Protein 5H9C (pdb70)

Foldseek 3Di:
DVVQLVVLVVVLVVVVVVVVVVVVVLVVVLVVLVVVQVVCVVVVHHLVVDPPSVDSDDDDPPPVVVVVSVVSCVVRVD

InterPro domains:
  IPR005166 Rous sarcoma virus, Gp95, envelope protein [PF03708] (157-402)
  IPR018154 TLV/ENV coat polyprotein [PF00429] (461-571)
  IPR018154 TLV/ENV coat polyprotein [PTHR10424] (265-581)

Solvent-accessible surface area: 6116 Å² total; per-residue (Å²): 161,79,188,56,79,35,76,27,70,133,65,3,68,114,55,14,99,88,36,96,88,71,75,69,107,47,110,45,62,48,107,92,42,35,52,76,24,147,114,31,124,86,142,69,94,20,38,134,76,65,97,43,24,66,50,95,93,68,90,86,114,40,125,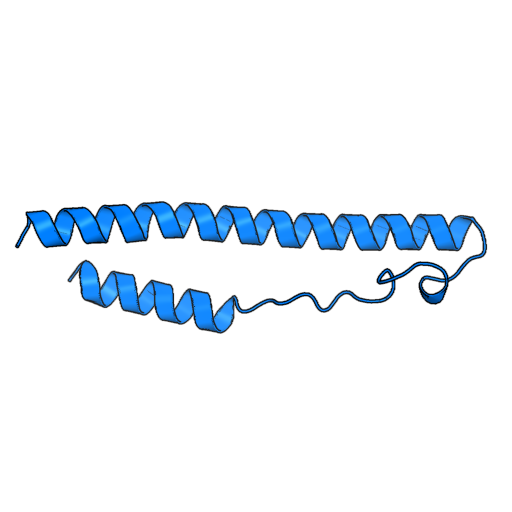44,70,92,124,129,22,87,118,67,70,101,160,31,64,114

Structure (mmCIF, N/CA/C/O backbone):
data_5H9C
#
_entry.id   5H9C
#
_cell.length_a   42.800
_cell.length_b   42.800
_cell.length_c   119.428
_cell.angle_alpha   90.00
_cell.angle_beta   90.00
_cell.angle_gamma   120.00
#
_symmetry.space_group_name_H-M   'H 3'
#
loop_
_entity.id
_entity.type
_entity.pdbx_description
1 polymer 'Envelope glycoprotein gp95'
2 non-polymer 'CHLORIDE ION'
3 water water
#
loop_
_atom_site.group_PDB
_atom_site.id
_atom_site.type_symbol
_atom_site.label_atom_id
_atom_site.label_alt_id
_atom_site.label_comp_id
_atom_site.label_asym_id
_atom_site.label_entity_id
_atom_site.label_seq_id
_atom_site.pdbx_PDB_ins_code
_atom_site.Cartn_x
_atom_site.Cartn_y
_atom_site.Cartn_z
_atom_site.occupancy
_atom_site.B_iso_or_equiv
_atom_site.auth_seq_id
_atom_site.auth_comp_id
_atom_site.auth_asym_id
_atom_site.auth_atom_id
_atom_site.pdbx_PDB_model_num
ATOM 1 N N . ASN A 1 17 ? 27.378 35.163 32.440 1.00 62.21 -6 ASN A N 1
ATOM 2 C CA . ASN A 1 17 ? 26.938 33.909 33.006 1.00 68.62 -6 ASN A CA 1
ATOM 3 C C . ASN A 1 17 ? 27.793 33.535 34.169 1.00 69.30 -6 ASN A C 1
ATOM 4 O O . ASN A 1 17 ? 27.313 33.171 35.213 1.00 63.83 -6 ASN A O 1
ATOM 14 N N . LEU A 1 18 ? 29.085 33.586 33.960 1.00 71.68 -5 LEU A N 1
ATOM 15 C CA . LEU A 1 18 ? 30.020 33.221 35.025 1.00 77.31 -5 LEU A CA 1
ATOM 16 C C . LEU A 1 18 ? 30.086 34.340 36.032 1.00 67.61 -5 LEU A C 1
ATOM 17 O O . LEU A 1 18 ? 30.395 34.128 37.207 1.00 60.12 -5 LEU A O 1
ATOM 21 N N . TYR A 1 19 ? 29.830 35.547 35.546 1.00 57.77 -4 TYR A N 1
ATOM 22 C CA . TYR A 1 19 ? 29.700 36.696 36.414 1.00 59.88 -4 TYR A CA 1
ATOM 23 C C . TYR A 1 19 ? 28.487 36.498 37.331 1.00 51.22 -4 TYR A C 1
ATOM 24 O O . TYR A 1 19 ? 28.554 36.702 38.557 1.00 44.73 -4 TYR A O 1
ATOM 41 N N . PHE A 1 20 ? 27.372 36.097 36.726 1.00 42.95 -3 PHE A N 1
ATOM 42 C CA . PHE A 1 20 ? 26.184 35.765 37.500 1.00 44.20 -3 PHE A CA 1
ATOM 43 C C . PHE A 1 20 ? 26.544 34.662 38.486 1.00 39.01 -3 PHE A C 1
ATOM 44 O O . PHE A 1 20 ? 26.324 34.812 39.686 1.00 37.20 -3 PHE A O 1
ATOM 49 N N . GLN A 1 21 ? 27.154 33.580 37.999 1.00 41.55 -2 GLN A N 1
ATOM 50 C CA . GLN A 1 21 ? 27.502 32.450 38.872 1.00 40.72 -2 GLN A CA 1
ATOM 51 C C . GLN A 1 21 ? 28.424 32.888 40.016 1.00 41.46 -2 GLN A C 1
ATOM 52 O O . GLN A 1 21 ? 28.280 32.425 41.147 1.00 38.70 -2 GLN A O 1
ATOM 66 N N . GLY A 1 22 ? 29.352 33.797 39.721 1.00 40.34 -1 GLY A N 1
ATOM 67 C CA . GLY A 1 22 ? 30.246 34.342 40.730 1.00 44.30 -1 GLY A CA 1
ATOM 68 C C . GLY A 1 22 ? 29.518 35.129 41.806 1.00 37.76 -1 GLY A C 1
ATOM 69 O O . GLY A 1 22 ? 29.807 34.967 42.997 1.00 37.12 -1 GLY A O 1
ATOM 73 N N . THR A 1 23 ? 28.594 36.001 41.398 1.00 34.80 0 THR A N 1
ATOM 74 C CA . THR A 1 23 ? 27.755 36.701 42.367 1.00 39.20 0 THR A CA 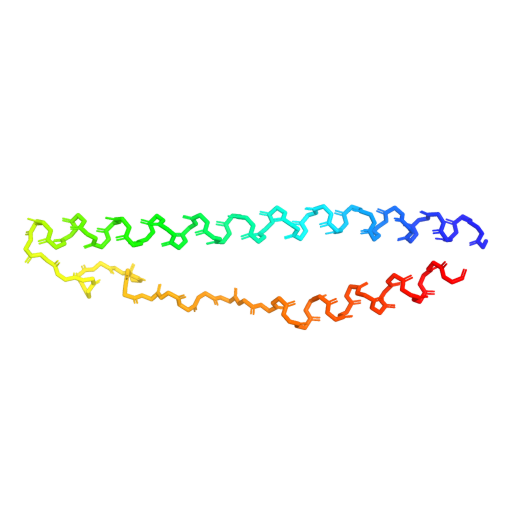1
ATOM 75 C C . THR A 1 23 ? 27.017 35.721 43.267 1.00 30.36 0 THR A C 1
ATOM 76 O O . THR A 1 23 ? 26.994 35.870 44.486 1.00 31.53 0 THR A O 1
ATOM 87 N N . ALA A 1 24 ? 26.399 34.719 42.653 1.00 30.98 455 ALA A N 1
ATOM 88 C CA . ALA A 1 24 ? 25.542 33.800 43.398 1.00 32.08 455 ALA A CA 1
ATOM 89 C C . ALA A 1 24 ? 26.355 32.960 44.384 1.00 33.15 455 ALA A C 1
ATOM 90 O O . ALA A 1 24 ? 25.929 32.673 45.522 1.00 28.33 455 ALA A O 1
ATOM 97 N N . ASN A 1 25 ? 27.549 32.586 43.984 1.00 30.56 456 ASN A N 1
ATOM 98 C CA . ASN A 1 25 ? 28.397 31.785 44.828 1.00 30.56 456 ASN A CA 1
ATOM 99 C C . ASN A 1 25 ? 28.959 32.562 45.991 1.00 27.43 456 ASN A C 1
ATOM 100 O O . ASN A 1 25 ? 29.090 32.051 47.051 1.00 26.24 456 ASN A O 1
ATOM 111 N N . LEU A 1 26 ? 29.310 33.799 45.774 1.00 28.66 457 LEU A N 1
ATOM 112 C CA . LEU A 1 26 ? 29.690 34.663 46.889 1.00 28.50 457 LEU A CA 1
ATOM 113 C C . LEU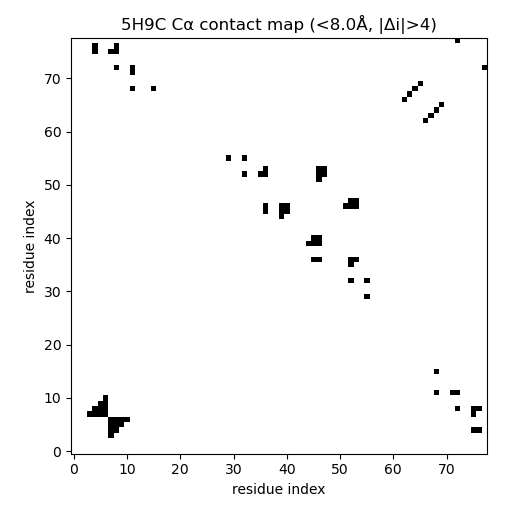 A 1 26 ? 28.551 34.770 47.897 1.00 26.67 457 LEU A C 1
ATOM 114 O O . LEU A 1 26 ? 28.766 34.732 49.123 1.00 30.71 457 LEU A O 1
ATOM 130 N N . THR A 1 27 ? 27.332 34.904 47.377 1.00 25.73 458 THR A N 1
ATOM 131 C CA . THR A 1 27 ? 26.159 35.010 48.225 1.00 26.51 458 THR A CA 1
ATOM 132 C C . THR A 1 27 ? 25.930 33.735 49.036 1.00 23.74 458 THR A C 1
ATOM 133 O O . THR A 1 27 ? 25.719 33.816 50.257 1.00 23.30 458 THR A O 1
ATOM 144 N N . THR A 1 28 ? 25.965 32.558 48.402 1.00 28.75 459 THR A N 1
ATOM 145 C CA . THR A 1 28 ? 25.808 31.338 49.210 1.00 26.06 459 THR A CA 1
ATOM 146 C C . THR A 1 28 ? 26.944 31.183 50.236 1.00 26.19 459 THR A C 1
ATOM 147 O O . THR A 1 28 ? 26.709 30.796 51.402 1.00 25.86 459 THR A O 1
ATOM 157 N N . SER A 1 29 ? 28.173 31.518 49.844 1.00 25.79 460 SER A N 1
ATOM 158 C CA . SER A 1 29 ? 29.319 31.394 50.762 1.00 24.88 460 SER A CA 1
ATOM 159 C C . SER A 1 29 ? 29.142 32.249 52.022 1.00 27.37 460 SER A C 1
ATOM 160 O O . SER A 1 29 ? 29.267 31.772 53.191 1.00 28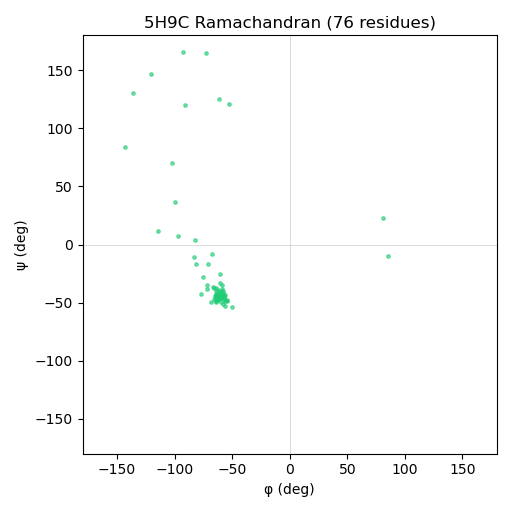.97 460 SER A O 1
ATOM 168 N N . LEU A 1 30 ? 28.802 33.510 51.775 1.00 27.01 461 LEU A N 1
ATOM 169 C CA . LEU A 1 30 ? 28.564 34.456 52.847 1.00 26.65 461 LEU A CA 1
ATOM 170 C C . LEU A 1 30 ? 27.379 34.028 53.724 1.00 31.69 461 LEU A C 1
ATOM 171 O O . LEU A 1 30 ? 27.462 34.045 54.972 1.00 29.15 461 LEU A O 1
ATOM 187 N N . LEU A 1 31 ? 26.278 33.646 53.077 1.00 28.66 462 LEU A N 1
ATOM 188 C CA . LEU A 1 31 ? 25.100 33.192 53.817 1.00 28.29 462 LEU A CA 1
ATOM 189 C C . LEU A 1 31 ? 25.403 31.975 54.689 1.00 31.70 462 LEU A C 1
ATOM 190 O O . LEU A 1 31 ? 24.917 31.887 55.824 1.00 28.19 462 LEU A O 1
ATOM 206 N N . GLY A 1 32 ? 26.197 31.039 54.180 1.00 33.50 463 GLY A N 1
ATOM 207 C CA . GLY A 1 32 ? 26.588 29.884 54.978 1.00 32.79 463 GLY A CA 1
ATOM 208 C C . GLY A 1 32 ? 27.251 30.317 56.282 1.00 31.76 463 GLY A C 1
ATOM 209 O O . GLY A 1 32 ? 26.853 29.885 57.410 1.00 32.87 463 GLY A O 1
ATOM 213 N N . ASP A 1 33 ? 28.266 31.175 56.142 1.00 29.26 464 ASP A N 1
ATOM 214 C CA . ASP A 1 33 ? 28.922 31.720 57.344 1.00 29.17 464 ASP A CA 1
ATOM 215 C C . ASP A 1 33 ? 27.917 32.396 58.305 1.00 27.09 464 ASP A C 1
ATOM 216 O O . ASP A 1 33 ? 27.891 32.134 59.532 1.00 32.70 464 ASP A O 1
ATOM 225 N N . LEU A 1 34 ? 27.073 33.250 57.750 1.00 24.12 465 LEU A N 1
ATOM 226 C CA . LEU A 1 34 ? 26.135 33.998 58.564 1.00 26.88 465 LEU A CA 1
ATOM 227 C C . LEU A 1 34 ? 25.136 33.092 59.317 1.00 27.26 465 LEU A C 1
ATOM 228 O O . LEU A 1 34 ? 24.844 33.322 60.503 1.00 29.82 465 LEU A O 1
ATOM 244 N N . LEU A 1 35 ? 24.612 32.075 58.631 1.00 27.35 466 LEU A N 1
ATOM 245 C CA . LEU A 1 35 ? 23.684 31.129 59.251 1.00 28.07 466 LEU A CA 1
ATOM 246 C C . LEU A 1 35 ? 24.354 30.429 60.431 1.00 27.95 466 LEU A C 1
ATOM 247 O O . LEU A 1 35 ? 23.756 30.315 61.524 1.00 26.67 466 LEU A O 1
ATOM 263 N N . ASP A 1 36 ? 25.588 29.965 60.246 1.00 29.18 467 ASP A N 1
ATOM 264 C CA . ASP A 1 36 ? 26.293 29.361 61.381 1.00 33.62 467 ASP A CA 1
ATOM 265 C C . ASP A 1 36 ? 26.439 30.332 62.560 1.00 35.71 467 ASP A C 1
ATOM 266 O O . ASP A 1 36 ? 26.187 29.958 63.724 1.00 32.18 467 ASP A O 1
ATOM 275 N N . ASP A 1 37 ? 26.844 31.570 62.278 1.00 26.65 468 ASP A N 1
ATOM 276 C CA . ASP A 1 37 ? 26.913 32.589 63.350 1.00 30.72 468 ASP A CA 1
ATOM 277 C C . ASP A 1 37 ? 25.559 32.821 64.073 1.00 25.42 468 ASP A C 1
ATOM 278 O O . ASP A 1 37 ? 25.488 32.917 65.332 1.00 24.50 468 ASP A O 1
ATOM 287 N N . VAL A 1 38 ? 24.474 32.919 63.313 1.00 22.89 469 VAL A N 1
ATOM 288 C CA . VAL A 1 38 ? 23.157 33.123 63.915 1.00 25.78 469 VAL A CA 1
ATOM 289 C C . VAL A 1 38 ? 22.770 31.909 64.780 1.00 25.23 469 VAL A C 1
ATOM 290 O O . VAL A 1 38 ? 22.279 32.073 65.918 1.00 25.39 469 VAL A O 1
ATOM 303 N N . THR A 1 39 ? 23.036 30.698 64.285 1.00 24.48 470 THR A N 1
ATOM 304 C CA . THR A 1 39 ? 22.782 29.492 65.084 1.00 23.72 470 THR A CA 1
ATOM 305 C C . THR A 1 39 ? 23.516 29.551 66.419 1.00 22.86 470 THR A C 1
ATOM 306 O O . THR A 1 39 ? 22.936 29.306 67.502 1.00 30.59 470 THR A O 1
ATOM 317 N N . SER A 1 40 ? 24.795 29.880 66.331 1.00 24.56 471 SER A N 1
ATOM 318 C CA . SER A 1 40 ? 25.623 30.049 67.518 1.00 25.88 471 SER A CA 1
ATOM 319 C C . SER A 1 40 ? 25.042 31.061 68.531 1.00 24.90 471 SER A C 1
ATOM 320 O O . SER A 1 40 ? 24.969 30.811 69.769 1.00 25.14 471 SER A O 1
ATOM 328 N N . ILE A 1 41 ? 24.632 32.214 68.013 1.00 19.66 472 ILE A N 1
ATOM 329 C CA . ILE A 1 41 ? 24.045 33.243 68.871 1.00 19.91 472 ILE A CA 1
ATOM 330 C C . ILE A 1 41 ? 22.746 32.769 69.552 1.00 23.71 472 ILE A C 1
ATOM 331 O O . ILE A 1 41 ? 22.613 32.934 70.777 1.00 22.97 472 ILE A O 1
ATOM 347 N N . ARG A 1 42 ? 21.818 32.162 68.800 1.00 22.05 473 ARG A N 1
ATOM 348 C CA . ARG A 1 42 ? 20.582 31.651 69.429 1.00 21.85 473 ARG A CA 1
ATOM 349 C C . ARG A 1 42 ? 20.890 30.658 70.553 1.00 20.81 473 ARG A C 1
ATOM 350 O O . ARG A 1 42 ? 20.295 30.721 71.656 1.00 25.64 473 ARG A O 1
ATOM 371 N N . HIS A 1 43 ? 21.823 29.747 70.281 1.00 23.71 474 HIS A N 1
ATOM 372 C CA . HIS A 1 43 ? 22.290 28.796 71.284 1.00 26.72 474 HIS A CA 1
ATOM 373 C C . HIS A 1 43 ? 22.670 29.507 72.582 1.00 23.55 474 HIS A C 1
ATOM 374 O O . HIS A 1 43 ? 22.189 29.171 73.705 1.00 22.09 474 HIS A O 1
ATOM 389 N N . ALA A 1 44 ? 23.539 30.502 72.418 1.00 22.42 475 ALA A N 1
ATOM 390 C CA . ALA A 1 44 ? 24.037 31.283 73.543 1.00 20.79 475 ALA A CA 1
ATOM 391 C C . ALA A 1 44 ? 22.936 32.023 74.327 1.00 23.42 475 ALA A C 1
ATOM 392 O O . ALA A 1 44 ? 22.966 32.034 75.578 1.00 20.81 475 ALA A O 1
ATOM 399 N N . VAL A 1 45 ? 21.994 32.632 73.602 1.00 21.47 476 VAL A N 1
ATOM 400 C CA . VAL A 1 45 ? 20.867 33.350 74.205 1.00 19.76 476 VAL A CA 1
ATOM 401 C C . VAL A 1 45 ? 20.033 32.401 75.061 1.00 19.06 476 VAL A C 1
ATOM 402 O O . VAL A 1 45 ? 19.646 32.733 76.202 1.00 21.16 476 VAL A O 1
ATOM 415 N N . LEU A 1 46 ? 19.766 31.209 74.537 1.00 20.80 477 LEU A N 1
ATOM 416 C CA . LEU A 1 46 ? 19.050 30.223 75.345 1.00 18.17 477 LEU A CA 1
ATOM 417 C C . LEU A 1 46 ? 19.839 29.773 76.602 1.00 20.41 477 LEU A C 1
ATOM 418 O O . LEU A 1 46 ? 19.258 29.666 77.709 1.00 22.71 477 LEU A O 1
ATOM 434 N N . GLN A 1 47 ? 21.147 29.523 76.461 1.00 22.37 478 GLN A N 1
ATOM 435 C CA . GLN A 1 47 ? 21.954 29.204 77.647 1.00 23.32 478 GLN A CA 1
ATOM 436 C C . GLN A 1 47 ? 21.903 30.331 78.692 1.00 19.28 478 GLN A C 1
ATOM 437 O O . GLN A 1 47 ? 21.785 30.078 79.915 1.00 21.97 478 GLN A O 1
ATOM 451 N N . ASN A 1 48 ? 21.982 31.560 78.214 1.00 17.12 479 ASN A N 1
ATOM 452 C CA . ASN A 1 48 ? 21.924 32.708 79.069 1.00 20.56 479 ASN A CA 1
ATOM 453 C C . ASN A 1 48 ? 20.582 32.780 79.774 1.00 19.90 479 ASN A C 1
ATOM 454 O O . ASN A 1 48 ? 20.535 33.054 80.923 1.00 19.43 479 ASN A O 1
ATOM 465 N N . ARG A 1 49 ? 19.503 32.560 79.046 1.00 19.66 480 ARG A N 1
ATOM 466 C CA . ARG A 1 49 ? 18.172 32.553 79.671 1.00 19.19 480 ARG A CA 1
ATOM 467 C C . ARG A 1 49 ? 18.041 31.481 80.781 1.00 20.75 480 ARG A C 1
ATOM 468 O O . ARG A 1 49 ? 17.519 31.761 81.885 1.00 22.25 480 ARG A O 1
ATOM 489 N N . ALA A 1 50 ? 18.515 30.268 80.509 1.00 21.51 481 ALA A N 1
ATOM 490 C CA . ALA A 1 50 ? 18.559 29.239 81.549 1.00 21.08 481 ALA A CA 1
ATOM 491 C C . ALA A 1 50 ? 19.356 29.676 82.785 1.00 21.44 481 ALA A C 1
ATOM 492 O O . ALA A 1 50 ? 18.901 29.463 83.939 1.00 22.20 481 ALA A O 1
ATOM 499 N N . ALA A 1 51 ? 20.530 30.291 82.572 1.00 21.21 482 ALA A N 1
ATOM 500 C CA . ALA A 1 51 ? 21.314 30.831 83.708 1.00 22.34 482 ALA A CA 1
ATOM 501 C C . ALA A 1 51 ? 20.528 31.867 84.535 1.00 19.96 482 ALA A C 1
ATOM 502 O O . ALA A 1 51 ? 20.512 31.825 85.794 1.00 22.31 482 ALA A O 1
ATOM 509 N N . ILE A 1 52 ? 19.873 32.798 83.833 1.00 20.93 483 ILE A N 1
ATOM 510 C CA . ILE A 1 52 ? 19.012 33.781 84.490 1.00 21.46 483 ILE A CA 1
ATOM 511 C C . ILE A 1 52 ? 17.911 33.117 85.325 1.00 22.43 483 ILE A C 1
ATOM 512 O O . ILE A 1 52 ? 17.635 33.529 86.471 1.00 20.91 483 ILE A O 1
ATOM 528 N N . ASP A 1 53 ? 17.287 32.085 84.762 1.00 23.90 484 ASP A N 1
ATOM 529 C CA . ASP A 1 53 ? 16.259 31.362 85.503 1.00 20.83 484 ASP A CA 1
ATOM 530 C C . ASP A 1 53 ? 16.800 30.638 86.758 1.00 21.16 484 ASP A C 1
ATOM 531 O O . ASP A 1 53 ? 16.114 30.594 87.800 1.00 24.93 484 ASP A O 1
ATOM 540 N N . PHE A 1 54 ? 18.010 30.079 86.687 1.00 23.25 485 PHE A N 1
ATOM 541 C CA . PHE A 1 54 ? 18.632 29.574 87.901 1.00 23.17 485 PHE A CA 1
ATOM 542 C C . PHE A 1 54 ? 18.860 30.657 88.973 1.00 26.86 485 PHE A C 1
ATOM 543 O O . PHE A 1 54 ? 18.615 30.445 90.176 1.00 27.21 485 PHE A O 1
ATOM 560 N N . LEU A 1 55 ? 19.356 31.814 88.554 1.00 26.44 486 LEU A N 1
ATOM 561 C CA . LEU A 1 55 ? 19.519 32.923 89.502 1.00 22.41 486 LEU A CA 1
ATOM 562 C C . LEU A 1 55 ? 18.174 33.391 90.124 1.00 25.51 486 LEU A C 1
ATOM 563 O O . LEU A 1 55 ? 18.069 33.645 91.348 1.00 26.59 486 LEU A O 1
ATOM 579 N N . LEU A 1 56 ? 17.144 33.512 89.295 1.00 27.07 487 LEU A N 1
ATOM 580 C CA . LEU A 1 56 ? 15.816 33.834 89.814 1.00 25.35 487 LEU A CA 1
ATOM 581 C C . LEU A 1 56 ? 15.368 32.799 90.845 1.00 25.68 487 LEU A C 1
ATOM 582 O O . LEU A 1 56 ? 14.855 33.164 91.915 1.00 28.77 487 LEU A O 1
ATOM 598 N N . LEU A 1 57 ? 15.559 31.513 90.554 1.00 24.65 488 LEU A N 1
ATOM 599 C CA . LEU A 1 57 ? 15.272 30.481 91.564 1.00 24.12 488 LEU A CA 1
ATOM 600 C C . LEU A 1 57 ? 16.035 30.701 92.861 1.00 26.65 488 LEU A C 1
ATOM 601 O O . LEU A 1 57 ? 15.485 30.542 93.951 1.00 30.10 488 LEU A O 1
ATOM 617 N N . ALA A 1 58 ? 17.312 31.050 92.736 1.00 27.94 489 ALA A N 1
ATOM 618 C CA . ALA A 1 58 ? 18.139 31.327 93.908 1.00 25.59 489 ALA A CA 1
ATOM 619 C C . ALA A 1 58 ? 17.577 32.467 94.769 1.00 29.00 489 ALA A C 1
ATOM 620 O O . ALA A 1 58 ? 17.707 32.447 95.999 1.00 36.44 489 ALA A O 1
ATOM 627 N N . HIS A 1 59 ? 16.974 33.461 94.122 1.00 29.40 490 HIS A N 1
ATOM 628 C CA . HIS A 1 59 ? 16.248 34.521 94.837 1.00 28.21 490 HIS A CA 1
ATOM 629 C C . HIS A 1 59 ? 14.810 34.216 95.274 1.00 36.79 490 HIS A C 1
ATOM 630 O O . HIS A 1 59 ? 14.127 35.094 95.806 1.00 36.45 490 HIS A O 1
ATOM 645 N N . GLY A 1 60 ? 14.343 32.995 95.050 1.00 32.24 491 GLY A N 1
ATOM 646 C CA . GLY A 1 60 ? 13.008 32.598 95.484 1.00 33.96 491 GLY A CA 1
ATOM 647 C C . GLY A 1 60 ? 11.896 33.042 94.550 1.00 37.80 491 GLY A C 1
ATOM 648 O O . GLY A 1 60 ? 10.725 33.150 94.958 1.00 37.60 491 GLY A O 1
ATOM 652 N N . HIS A 1 61 ? 12.264 33.287 93.293 1.00 29.94 492 HIS A N 1
ATOM 653 C CA . HIS A 1 61 ? 11.333 33.717 92.251 1.00 39.35 492 HIS A CA 1
ATOM 654 C C . HIS A 1 61 ? 11.296 32.740 91.081 1.00 40.65 492 HIS A C 1
ATOM 655 O O . HIS A 1 61 ? 12.300 32.121 90.745 1.00 49.92 492 HIS A O 1
ATOM 670 N N . GLY A 1 62 ? 10.127 32.608 90.466 1.00 40.26 493 GLY A N 1
ATOM 671 C CA . GLY A 1 62 ? 9.976 31.768 89.291 1.00 36.70 493 GLY A CA 1
ATOM 672 C C . GLY A 1 62 ? 10.161 32.577 88.025 1.00 36.76 493 GLY A C 1
ATOM 673 O O . GLY A 1 62 ? 10.156 33.811 88.051 1.00 33.99 493 GLY A O 1
ATOM 677 N N . CYS A 1 63 ? 10.333 31.880 86.910 1.00 34.26 494 CYS A N 1
ATOM 678 C CA . CYS A 1 63 ? 10.505 32.541 85.627 1.00 30.60 494 CYS A CA 1
ATOM 679 C C . CYS A 1 63 ? 9.295 33.395 85.243 1.00 31.48 494 CYS A C 1
ATOM 680 O O . CYS A 1 63 ? 9.418 34.354 84.487 1.00 31.05 494 CYS A O 1
ATOM 687 N N . GLU A 1 64 ? 8.120 33.056 85.766 1.00 35.35 495 GLU A N 1
ATOM 688 C CA . GLU A 1 64 ? 6.926 33.817 85.425 1.00 40.37 495 GLU A CA 1
ATOM 689 C C . GLU A 1 64 ? 7.001 35.238 86.004 1.00 42.21 495 GLU A C 1
ATOM 690 O O . GLU A 1 64 ? 6.165 36.090 85.685 1.00 40.70 495 GLU A O 1
ATOM 702 N N . ASP A 1 65 ? 8.008 35.504 86.837 1.00 33.03 496 ASP A N 1
ATOM 703 C CA . ASP A 1 65 ? 8.133 36.812 87.467 1.00 34.78 496 ASP A CA 1
ATOM 704 C C . ASP A 1 65 ? 8.821 37.843 86.581 1.00 30.79 496 ASP A C 1
ATOM 705 O O . ASP A 1 65 ? 8.809 39.024 86.906 1.00 31.81 496 ASP A O 1
ATOM 714 N N . VAL A 1 66 ? 9.408 37.414 85.465 1.00 24.44 497 VAL A N 1
ATOM 715 C CA . VAL A 1 66 ? 10.167 38.310 84.601 1.00 23.49 497 VAL A CA 1
ATOM 716 C C . VAL A 1 66 ? 9.771 38.007 83.168 1.00 25.72 497 VAL A C 1
ATOM 717 O O . VAL A 1 66 ? 9.735 36.850 82.754 1.00 26.02 497 VAL A O 1
ATOM 730 N N . ALA A 1 67 ? 9.451 39.064 8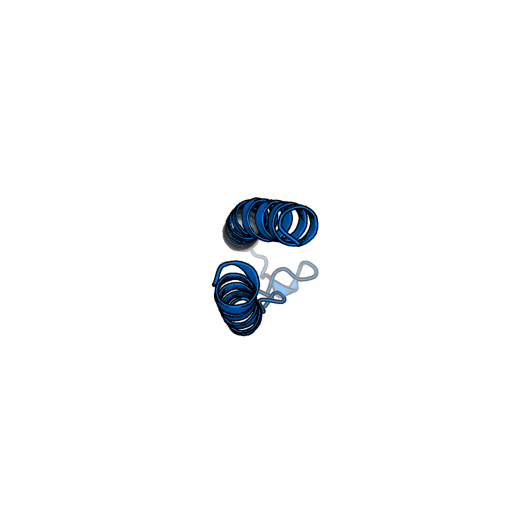2.437 1.00 27.31 498 ALA A N 1
ATOM 731 C CA . ALA A 1 67 ? 8.915 38.953 81.090 1.00 31.36 498 ALA A CA 1
ATOM 732 C C . ALA A 1 67 ? 9.781 38.084 80.189 1.00 24.19 498 ALA A C 1
ATOM 733 O O . ALA A 1 67 ? 10.975 38.358 79.969 1.00 25.76 498 ALA A O 1
ATOM 740 N N . GLY A 1 68 ? 9.160 37.024 79.678 1.00 30.40 499 GLY A N 1
ATOM 741 C CA . GLY A 1 68 ? 9.770 36.177 78.667 1.00 29.88 499 GLY A CA 1
ATOM 742 C C . GLY A 1 68 ? 10.677 35.065 79.179 1.00 32.80 499 GLY A C 1
ATOM 743 O O . GLY A 1 68 ? 11.084 34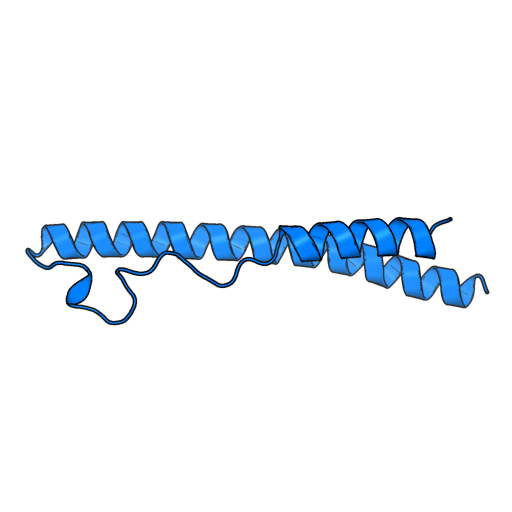.187 78.415 1.00 27.13 499 GLY A O 1
ATOM 747 N N . MET A 1 69 ? 10.997 35.077 80.467 1.00 26.49 500 MET A N 1
ATOM 748 C CA . MET A 1 69 ? 12.016 34.172 80.972 1.00 25.76 500 MET A CA 1
ATOM 749 C C . MET A 1 69 ? 11.575 32.699 81.009 1.00 24.55 500 MET A C 1
ATOM 750 O O . MET A 1 69 ? 12.412 31.802 81.099 1.00 29.37 500 MET A O 1
ATOM 764 N N . CYS A 1 70 ? 10.276 32.437 80.919 1.00 25.63 501 CYS A N 1
ATOM 765 C CA . CYS A 1 70 ? 9.806 31.052 80.874 1.00 30.79 501 CYS A CA 1
ATOM 766 C C . CYS A 1 70 ? 9.927 30.483 79.464 1.00 36.61 501 CYS A C 1
ATOM 767 O O . CYS A 1 70 ? 9.877 29.272 79.266 1.00 41.34 501 CYS A O 1
ATOM 774 N N . SER A 1 71 ? 10.087 31.364 78.484 1.00 37.58 502 SER A N 1
ATOM 775 C CA . SER A 1 71 ? 10.003 30.963 77.082 1.00 38.41 502 SER A CA 1
ATOM 776 C C . SER A 1 71 ? 11.352 30.556 76.496 1.00 34.39 502 SER A C 1
ATOM 777 O O . SER A 1 71 ? 12.283 31.362 76.441 1.00 31.65 502 SER A O 1
ATOM 784 N N . PHE A 1 72 ? 11.445 29.307 76.037 1.00 29.61 503 PHE A N 1
ATOM 785 C CA . PHE A 1 72 ? 12.642 28.831 75.331 1.00 26.68 503 PHE A CA 1
ATOM 786 C C . PHE A 1 72 ? 12.333 28.496 73.864 1.00 37.22 503 PHE A C 1
ATOM 787 O O . PHE A 1 72 ? 13.146 27.889 73.171 1.00 39.62 503 PHE A O 1
ATOM 804 N N . ASN A 1 73 ? 11.158 28.907 73.405 1.00 34.63 504 ASN A N 1
ATOM 805 C CA . ASN A 1 73 ? 10.714 28.633 72.048 1.00 42.01 504 ASN A CA 1
ATOM 806 C C . ASN A 1 73 ? 10.884 29.860 71.171 1.00 44.70 504 ASN A C 1
ATOM 807 O O . ASN A 1 73 ? 9.905 30.489 70.784 1.00 52.53 504 ASN A O 1
ATOM 812 N N . LEU A 1 74 ? 12.128 30.208 70.869 1.00 40.67 505 LEU A N 1
ATOM 813 C CA . LEU A 1 74 ? 12.401 31.298 69.943 1.00 45.98 505 LEU A CA 1
ATOM 814 C C . LEU A 1 74 ? 12.064 30.851 68.534 1.00 61.96 505 LEU A C 1
ATOM 815 O O . LEU A 1 74 ? 11.891 29.657 68.280 1.00 69.15 505 LEU A O 1
ATOM 831 N N . SER A 1 75 ? 11.963 31.807 67.620 1.00 58.20 506 SER A N 1
ATOM 832 C CA . SER A 1 75 ? 11.796 31.473 66.217 1.00 62.55 506 SER A CA 1
ATOM 833 C C . SER A 1 75 ? 13.028 30.675 65.802 1.00 61.42 506 SER A C 1
ATOM 834 O O . SER A 1 75 ? 14.159 31.110 66.016 1.00 55.17 506 SER A O 1
ATOM 841 N N . ASP A 1 76 ? 12.806 29.489 65.248 1.00 60.39 507 ASP A N 1
ATOM 842 C CA . ASP A 1 76 ? 13.904 28.614 64.858 1.00 61.38 507 ASP A CA 1
ATOM 843 C C . ASP A 1 76 ? 13.551 27.882 63.574 1.00 54.16 507 ASP A C 1
ATOM 844 O O . ASP A 1 76 ? 13.109 26.732 63.613 1.00 50.94 507 ASP A O 1
ATOM 853 N N . GLN A 1 77 ? 13.781 28.527 62.449 1.00 40.90 508 GLN A N 1
ATOM 854 C CA . GLN A 1 77 ? 13.392 27.963 61.192 1.00 36.58 508 GLN A CA 1
ATOM 855 C C . GLN A 1 77 ? 14.550 27.321 60.502 1.00 44.07 508 GLN A C 1
ATOM 856 O O . GLN A 1 77 ? 14.653 27.364 59.298 1.00 42.86 508 GLN A O 1
ATOM 870 N N . SER A 1 78 ? 15.409 26.703 61.289 1.00 41.84 509 SER A N 1
ATOM 871 C CA . SER A 1 78 ? 16.620 26.103 60.777 1.00 51.54 509 SER A CA 1
ATOM 872 C C . SER A 1 78 ? 16.342 25.022 59.761 1.00 57.01 509 SER A C 1
ATOM 873 O O . SER A 1 78 ? 17.094 24.823 58.835 1.00 54.64 509 SER A O 1
ATOM 880 N N . GLU A 1 79 ? 15.249 24.317 59.945 1.00 52.46 510 GLU A N 1
ATOM 881 C CA . GLU A 1 79 ? 14.939 23.219 59.073 1.00 62.20 510 GLU A CA 1
ATOM 882 C C . GLU A 1 79 ? 14.595 23.738 57.701 1.00 50.39 510 GLU A C 1
ATOM 883 O O . GLU A 1 79 ? 15.125 23.285 56.738 1.00 41.37 510 GLU A O 1
ATOM 895 N N . SER A 1 80 ? 13.717 24.708 57.615 1.00 46.94 511 SER A N 1
ATOM 896 C CA . SER A 1 80 ? 13.370 25.228 56.299 1.00 53.55 511 SER A CA 1
ATOM 897 C C . SER A 1 80 ? 14.515 26.056 55.710 1.00 43.62 511 SER A C 1
ATOM 898 O O . SER A 1 80 ? 14.740 26.027 54.499 1.00 38.75 511 SER A O 1
ATOM 905 N N . ILE A 1 81 ? 15.245 26.779 56.557 1.00 34.15 512 ILE A N 1
ATOM 906 C CA . ILE A 1 81 ? 16.383 27.572 56.089 1.00 32.81 512 ILE A CA 1
ATOM 907 C C . ILE A 1 81 ? 17.488 2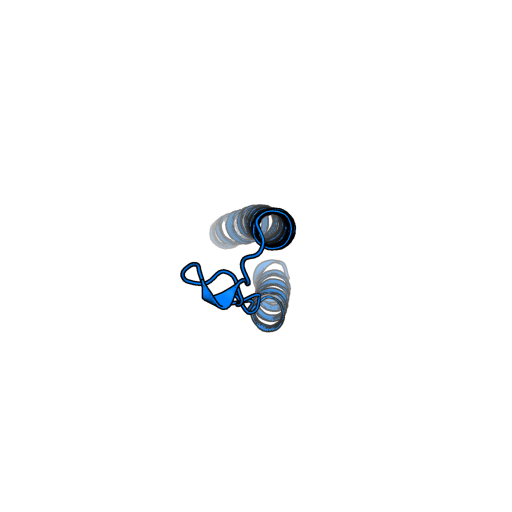6.677 55.539 1.00 34.91 512 ILE A C 1
ATOM 908 O O . ILE A 1 81 ? 18.033 26.954 54.470 1.00 36.71 512 ILE A O 1
ATOM 924 N N . GLN A 1 82 ? 17.804 25.605 56.236 1.00 33.48 513 GLN A N 1
ATOM 925 C CA . GLN A 1 82 ? 18.824 24.700 55.761 1.00 31.45 513 GLN A CA 1
ATOM 926 C C . GLN A 1 82 ? 18.450 23.971 54.481 1.00 35.82 513 GLN A C 1
ATOM 927 O O . GLN A 1 82 ? 19.276 23.774 53.641 1.00 38.05 513 GLN A O 1
ATOM 941 N N . LYS A 1 83 ? 17.199 23.595 54.334 1.00 35.32 515 LYS A N 1
ATOM 942 C CA . LYS A 1 83 ? 16.738 23.018 53.091 1.00 36.57 515 LYS A CA 1
ATOM 943 C C . LYS A 1 83 ? 16.828 24.012 51.936 1.00 37.47 515 LYS A C 1
ATOM 944 O O . LYS A 1 83 ? 17.353 23.701 50.909 1.00 37.20 515 LYS A O 1
ATOM 963 N N . LYS A 1 84 ? 16.319 25.211 52.117 1.00 35.27 516 LYS A N 1
ATOM 964 C CA . LYS A 1 84 ? 16.431 26.252 51.091 1.00 35.08 516 LYS A CA 1
ATOM 965 C C . LYS A 1 84 ? 17.891 26.546 50.732 1.00 31.56 516 LYS A C 1
ATOM 966 O O . LYS A 1 84 ? 18.225 26.744 49.562 1.00 28.74 516 LYS A O 1
ATOM 985 N N . PHE A 1 85 ? 18.762 26.562 51.735 1.00 29.12 517 PHE A N 1
ATOM 986 C CA . PHE A 1 85 ? 20.170 26.859 51.509 1.00 32.63 517 PHE A CA 1
ATOM 987 C C . PHE A 1 85 ? 20.818 25.782 50.636 1.00 30.29 517 PHE A C 1
ATOM 988 O O . PHE A 1 85 ? 21.558 26.079 49.689 1.00 36.63 517 PHE A O 1
ATOM 1005 N N . GLN A 1 86 ? 20.520 24.529 50.957 1.00 33.52 518 GLN A N 1
ATOM 1006 C CA . GLN A 1 86 ? 21.028 23.402 50.186 1.00 38.66 518 GLN A CA 1
ATOM 1007 C C . GLN A 1 86 ? 20.510 23.436 48.741 1.00 36.62 518 GLN A C 1
ATOM 1008 O O . GLN A 1 86 ? 21.264 23.206 47.771 1.00 38.62 518 GLN A O 1
ATOM 1022 N N . LEU A 1 87 ? 19.220 23.723 48.595 1.00 34.64 519 LEU A N 1
ATOM 1023 C CA . LEU A 1 87 ? 18.636 23.847 47.264 1.00 36.15 519 LEU A CA 1
ATOM 1024 C C . LEU A 1 87 ? 19.299 24.975 46.495 1.00 30.60 519 LEU A C 1
ATOM 1025 O O . LEU A 1 87 ? 19.557 24.848 45.296 1.00 31.93 519 LEU A O 1
ATOM 1041 N N . MET A 1 88 ? 19.553 26.082 47.185 1.00 31.58 520 MET A N 1
ATOM 1042 C CA . MET A 1 88 ? 20.180 27.242 46.566 1.00 36.26 520 MET A CA 1
ATOM 1043 C C . MET A 1 88 ? 21.573 26.890 46.069 1.00 32.14 520 MET A C 1
ATOM 1044 O O . MET A 1 88 ? 21.935 27.209 44.929 1.00 31.92 520 MET A O 1
ATOM 1058 N N . LYS A 1 89 ? 22.361 26.223 46.907 1.00 31.75 521 LYS A N 1
ATOM 1059 C CA . LYS A 1 89 ? 23.694 25.808 46.483 1.00 29.93 521 LYS A CA 1
ATOM 1060 C C . LYS A 1 89 ? 23.637 24.863 45.300 1.00 35.84 521 LYS A C 1
ATOM 1061 O O . LYS A 1 89 ? 24.380 25.034 44.338 1.00 38.00 521 LYS A O 1
ATOM 1080 N N . GLU A 1 90 ? 22.750 23.875 45.352 1.00 34.85 522 GLU A N 1
ATOM 1081 C CA . GLU A 1 90 ? 22.666 22.925 44.249 1.00 42.98 522 GLU A CA 1
ATOM 1082 C C . GLU A 1 90 ? 22.231 23.622 42.960 1.00 44.94 522 GLU A C 1
ATOM 1083 O O . GLU A 1 90 ? 22.749 23.346 41.870 1.00 43.54 522 GLU A O 1
ATOM 1095 N N . HIS A 1 91 ? 21.295 24.550 43.104 1.00 42.15 523 HIS A N 1
ATOM 1096 C CA . HIS A 1 91 ? 20.781 25.307 41.978 1.00 39.46 523 HIS A CA 1
ATOM 1097 C C . HIS A 1 91 ? 21.881 26.204 41.382 1.00 38.58 523 HIS A C 1
ATOM 1098 O O . HIS A 1 91 ? 22.108 26.212 40.172 1.00 40.18 523 HIS A O 1
ATOM 1113 N N . VAL A 1 92 ? 22.600 26.909 42.246 1.00 40.78 524 VAL A N 1
ATOM 1114 C CA . VAL A 1 92 ? 23.561 27.923 41.827 1.00 39.51 524 VAL A CA 1
ATOM 1115 C C . VAL A 1 92 ? 24.881 27.331 41.316 1.00 47.73 524 VAL A C 1
ATOM 1116 O O . VAL A 1 92 ? 25.435 27.798 40.310 1.00 44.68 524 VAL A O 1
ATOM 1129 N N . ASN A 1 93 ? 25.382 26.337 42.012 1.00 41.27 525 ASN A N 1
ATOM 1130 C CA . ASN A 1 93 ? 26.703 25.828 41.793 1.00 44.20 525 ASN A CA 1
ATOM 1131 C C . ASN A 1 93 ? 26.816 24.600 40.910 1.00 48.27 525 ASN A C 1
ATOM 1132 O O . ASN A 1 93 ? 27.874 24.043 40.761 1.00 45.39 525 ASN A O 1
ATOM 1143 N N . LYS A 1 94 ? 25.714 24.199 40.308 1.00 51.40 526 LYS A N 1
ATOM 1144 C CA . LYS A 1 94 ? 25.712 23.131 39.310 1.00 58.39 526 LYS A CA 1
ATOM 1145 C C . LYS A 1 94 ? 26.355 23.622 38.012 1.00 63.15 526 LYS A C 1
ATOM 1146 O O . LYS A 1 94 ? 27.564 23.862 37.946 1.00 61.36 526 LYS A O 1
#

B-factor: mean 41.43, std 17.06, range [16.69, 114.25]

Radius of gyration: 19.13 Å; Cα contacts (8 Å, |Δi|>4): 43; chains: 1; bounding box: 23×16×62 Å

Nearest PDB structures (foldseek):
  5h9c-assembly1_A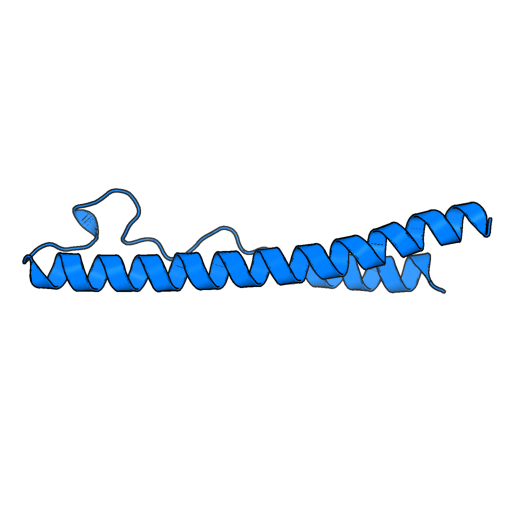  TM=1.013E+00  e=4.486E-12  Rous sarcoma virus (strain Schmidt-Ruppin A)
  4g2k-assembly1_C  TM=8.381E-01  e=4.629E-02  Saccharomyces cerevisiae
  1ebo-assembly2_F  TM=8.313E-01  e=8.016E-02  Ebola virus sp.

CATH classification: 1.10.287.210

Sequence (78 aa):
NLYFQGTANLTTSLLGDLLDDVTSIRHAVLQNRAAIDFLLLAHGHGCEDVAGMCSFNLSDQSESIQKKFQLMKEHVNK

Secondary structure (DSSP, 8-state):
-HHHHHHHHHHHHHHHHHHHHHHHHHHHHHHHHHHHHHHHHHTT--GGGSTTTT-------HHHHHHHHHHHHHHHH-

Organism: Avian leukosis virus subgroup A (isolate RSA) (NCBI:txid363745)